Protein AF-A0A931AC71-F1 (afdb_monomer)

Structure (mmCIF, N/CA/C/O backbone):
data_AF-A0A931AC71-F1
#
_entry.id   AF-A0A931AC71-F1
#
loop_
_atom_site.group_PDB
_atom_site.id
_atom_site.type_symbol
_atom_site.label_atom_id
_atom_site.label_alt_id
_atom_site.label_comp_id
_atom_site.label_asym_id
_atom_site.label_entity_id
_atom_site.label_seq_id
_atom_site.pdbx_PDB_ins_code
_atom_site.Cartn_x
_atom_site.Cartn_y
_atom_site.Cartn_z
_atom_site.occupancy
_atom_site.B_iso_or_equiv
_atom_site.auth_seq_id
_atom_site.auth_comp_id
_atom_site.auth_asym_id
_atom_site.auth_atom_id
_atom_site.pdbx_PDB_model_num
ATOM 1 N N . MET A 1 1 ? -56.675 3.822 34.764 1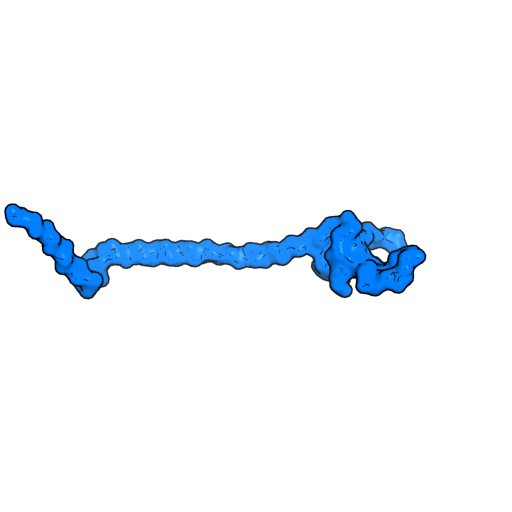.00 38.12 1 MET A N 1
ATOM 2 C CA . MET A 1 1 ? -55.453 4.476 35.284 1.00 38.12 1 MET A CA 1
ATOM 3 C C . MET A 1 1 ? -54.256 3.685 34.774 1.00 38.12 1 MET A C 1
ATOM 5 O O . MET A 1 1 ? -54.225 2.479 34.975 1.00 38.12 1 MET A O 1
ATOM 9 N N . LYS A 1 2 ? -53.355 4.308 34.008 1.00 39.22 2 LYS A N 1
ATOM 10 C CA . LYS A 1 2 ? -52.215 3.633 33.367 1.00 39.22 2 LYS A CA 1
ATOM 11 C C . LYS A 1 2 ? -51.034 3.663 34.345 1.00 39.22 2 LYS A C 1
ATOM 13 O O . LYS A 1 2 ? -50.445 4.718 34.544 1.00 39.22 2 LYS A O 1
ATOM 18 N N . PHE A 1 3 ? -50.729 2.538 34.991 1.00 43.72 3 PHE A N 1
ATOM 19 C CA . PHE A 1 3 ? -49.547 2.414 35.847 1.00 43.72 3 PHE A CA 1
ATOM 20 C C . PHE A 1 3 ? -48.306 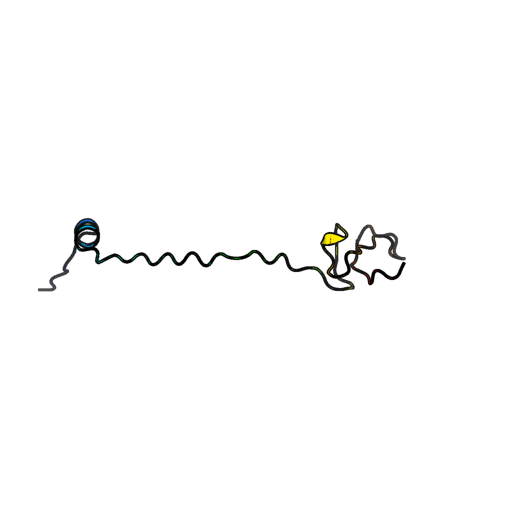2.281 34.964 1.00 43.72 3 PHE A C 1
ATOM 22 O O . PHE A 1 3 ? -48.082 1.244 34.344 1.00 43.72 3 PHE A O 1
ATOM 29 N N . VAL A 1 4 ? -47.513 3.346 34.880 1.00 55.66 4 VAL A N 1
ATOM 30 C CA . VAL A 1 4 ? -46.161 3.278 34.324 1.00 55.66 4 VAL A CA 1
ATOM 31 C C . VAL A 1 4 ? -45.253 2.820 35.459 1.00 55.66 4 VAL A C 1
ATOM 33 O O . VAL A 1 4 ? -44.985 3.581 36.386 1.00 55.66 4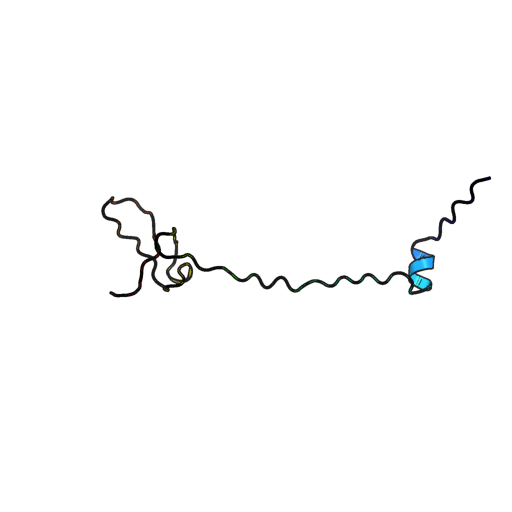 VAL A O 1
ATOM 36 N N . ILE A 1 5 ? -44.817 1.560 35.424 1.00 60.50 5 ILE A N 1
ATOM 37 C CA . ILE A 1 5 ? -43.838 1.034 36.380 1.00 60.50 5 ILE A CA 1
ATOM 38 C C . ILE A 1 5 ? -42.473 1.617 35.995 1.00 60.50 5 ILE A C 1
ATOM 40 O O . ILE A 1 5 ? -41.720 1.035 35.217 1.00 60.50 5 ILE A O 1
ATOM 44 N N . ALA A 1 6 ? -42.168 2.809 36.504 1.00 57.62 6 ALA A N 1
ATOM 45 C CA . ALA A 1 6 ? -40.855 3.424 36.367 1.00 57.62 6 ALA A CA 1
ATOM 46 C C . ALA A 1 6 ? -39.869 2.736 37.328 1.00 57.62 6 ALA A C 1
ATOM 48 O O . ALA A 1 6 ? -39.522 3.266 38.377 1.00 57.62 6 ALA A O 1
ATOM 49 N N . THR A 1 7 ? -39.439 1.514 37.004 1.00 63.72 7 THR A N 1
ATOM 50 C CA . THR A 1 7 ? -38.317 0.872 37.704 1.00 63.72 7 THR A CA 1
ATOM 51 C C . THR A 1 7 ? -37.053 1.677 37.411 1.00 63.72 7 THR A C 1
ATOM 53 O O . THR A 1 7 ? -36.571 1.666 36.274 1.00 63.72 7 THR A O 1
ATOM 56 N N . SER A 1 8 ? -36.536 2.393 38.404 1.00 69.12 8 SER A N 1
ATOM 57 C CA . SER A 1 8 ? -35.308 3.179 38.283 1.00 69.12 8 SER A CA 1
ATOM 58 C C . SER A 1 8 ? -34.142 2.320 37.783 1.00 69.12 8 SER A C 1
ATOM 60 O O . SER A 1 8 ? -34.043 1.141 38.122 1.00 69.12 8 SER A O 1
ATOM 62 N N . ILE A 1 9 ? -33.209 2.921 37.039 1.00 66.50 9 ILE A N 1
ATOM 63 C CA . ILE A 1 9 ? -31.978 2.248 36.582 1.00 66.50 9 ILE A CA 1
ATOM 64 C C . ILE A 1 9 ? -31.209 1.651 37.779 1.00 66.50 9 ILE A C 1
ATOM 66 O O . ILE A 1 9 ? -30.717 0.531 37.695 1.00 66.50 9 ILE A O 1
ATOM 70 N N . ALA A 1 10 ? -31.210 2.338 38.929 1.00 62.88 10 ALA A N 1
ATOM 71 C CA . ALA A 1 10 ? -30.632 1.845 40.182 1.00 62.88 10 ALA A CA 1
ATOM 72 C C . ALA A 1 10 ? -31.260 0.526 40.678 1.00 62.88 10 ALA A C 1
ATOM 74 O O . ALA A 1 10 ? -30.540 -0.344 41.161 1.00 62.88 10 ALA A O 1
ATOM 75 N N . ALA A 1 11 ? -32.577 0.345 40.517 1.00 66.38 11 ALA A N 1
ATOM 76 C CA . ALA A 1 11 ? -33.253 -0.900 40.883 1.00 66.38 11 ALA A CA 1
ATOM 77 C C . ALA A 1 11 ? -32.834 -2.046 39.953 1.00 66.38 11 ALA A C 1
ATOM 79 O O . ALA A 1 11 ? -32.575 -3.149 40.415 1.00 66.38 11 ALA A O 1
ATOM 80 N N . ARG A 1 12 ? -32.671 -1.768 38.655 1.00 66.19 12 ARG A N 1
ATOM 81 C CA . ARG A 1 12 ? -32.216 -2.763 37.669 1.00 66.19 12 ARG A CA 1
ATOM 82 C C . ARG A 1 12 ? -30.760 -3.189 37.890 1.00 66.19 12 ARG A C 1
ATOM 84 O O . ARG A 1 12 ? -30.451 -4.366 37.733 1.00 66.19 12 ARG A O 1
ATOM 91 N N . LEU A 1 13 ? -29.889 -2.261 38.302 1.00 62.97 13 LEU A N 1
ATOM 92 C CA . LEU A 1 13 ? -28.507 -2.564 38.705 1.00 62.97 13 LEU A CA 1
ATOM 93 C C . LEU A 1 13 ? -28.457 -3.440 39.964 1.00 62.97 13 LEU A C 1
ATOM 95 O O . LEU A 1 13 ? -27.721 -4.421 39.993 1.00 62.97 13 LEU A O 1
ATOM 99 N N . ALA A 1 14 ? -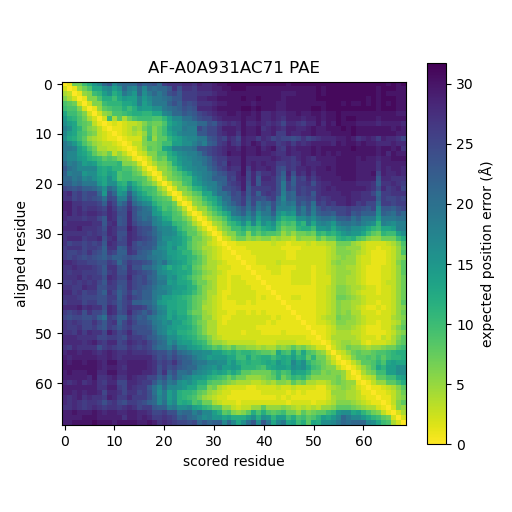29.252 -3.111 40.987 1.00 65.81 14 ALA A N 1
ATOM 100 C CA . ALA A 1 14 ? -29.303 -3.880 42.231 1.00 65.81 14 ALA A CA 1
ATOM 101 C C . ALA A 1 14 ? -29.901 -5.285 42.035 1.00 65.81 14 ALA A C 1
ATOM 103 O O . ALA A 1 14 ? -29.494 -6.230 42.705 1.00 65.81 14 ALA A O 1
ATOM 104 N N . SER A 1 15 ? -30.837 -5.431 41.094 1.00 66.06 15 SER A N 1
ATOM 105 C CA . SER A 1 15 ? -31.463 -6.710 40.747 1.00 66.06 15 SER A CA 1
ATOM 106 C C . SER A 1 15 ? -30.630 -7.582 39.800 1.00 66.06 15 SER A C 1
ATOM 108 O O . SER A 1 15 ? -31.100 -8.652 39.431 1.00 66.06 15 SER A O 1
ATOM 110 N N . ASN A 1 16 ? -29.414 -7.165 39.409 1.00 60.81 16 ASN A N 1
ATOM 111 C CA . ASN A 1 16 ? -28.568 -7.889 38.442 1.00 60.81 16 ASN A CA 1
ATOM 112 C C . ASN A 1 16 ? -29.263 -8.138 37.079 1.00 60.81 16 ASN A C 1
ATOM 114 O O . ASN A 1 16 ? -28.858 -8.994 36.297 1.00 60.81 16 ASN A O 1
ATOM 118 N N . ASP A 1 17 ? -30.325 -7.377 36.799 1.00 63.50 17 ASP A N 1
ATOM 119 C CA . ASP A 1 17 ? -31.234 -7.576 35.664 1.00 63.50 17 ASP A CA 1
ATOM 120 C C . ASP A 1 17 ? -30.700 -6.894 34.390 1.00 63.50 17 ASP A C 1
ATOM 122 O O . ASP A 1 17 ? -31.137 -7.158 33.273 1.00 63.50 17 ASP A O 1
ATOM 126 N N . LEU A 1 18 ? -29.697 -6.020 34.543 1.00 63.06 18 LEU A N 1
ATOM 127 C CA . LEU A 1 18 ? -29.025 -5.357 33.432 1.00 63.06 18 LEU A CA 1
ATOM 128 C C . LEU A 1 18 ? -27.796 -6.153 32.984 1.00 63.06 18 LEU A C 1
ATOM 130 O O . LEU A 1 18 ? -26.657 -5.799 33.287 1.00 63.06 18 LEU A O 1
ATOM 134 N N . GLN A 1 19 ? -28.026 -7.209 32.209 1.00 66.69 19 GLN A N 1
ATOM 135 C CA . GLN A 1 19 ? -26.952 -7.848 31.455 1.00 66.69 19 GLN A CA 1
ATOM 136 C C . GLN A 1 19 ? -26.595 -6.966 30.251 1.00 66.69 19 GLN A C 1
ATOM 138 O O . GLN A 1 19 ? -27.140 -7.116 29.158 1.00 66.69 19 GLN A O 1
ATOM 143 N N . GLN A 1 20 ? -25.680 -6.015 30.448 1.00 65.31 20 GLN A N 1
ATOM 144 C CA . GLN A 1 20 ? -24.982 -5.362 29.341 1.00 65.31 20 GLN A CA 1
ATOM 145 C C . GLN A 1 20 ? -24.001 -6.375 28.747 1.00 65.31 20 GLN A C 1
ATOM 147 O O . GLN A 1 20 ? -22.816 -6.379 29.075 1.00 65.31 20 GLN A O 1
ATOM 152 N N . HIS A 1 21 ? -24.509 -7.259 27.884 1.00 59.31 21 HIS A N 1
ATOM 153 C CA . HIS A 1 21 ? -23.687 -8.043 26.963 1.00 59.31 21 HIS A CA 1
ATOM 154 C C . HIS A 1 21 ? -23.054 -7.082 25.957 1.00 59.31 21 HIS A C 1
ATOM 156 O O . HIS A 1 21 ? -23.433 -7.029 24.790 1.00 59.31 21 HIS A O 1
ATOM 162 N N . ILE A 1 22 ? -22.080 -6.292 26.409 1.00 61.84 22 ILE A N 1
ATOM 163 C CA . ILE A 1 22 ? -21.101 -5.678 25.522 1.00 61.84 22 ILE A CA 1
ATOM 164 C C . ILE A 1 22 ? -20.193 -6.829 25.103 1.00 61.84 22 ILE A C 1
ATOM 166 O O . ILE A 1 22 ? -19.094 -7.020 25.618 1.00 61.84 22 ILE A O 1
ATOM 170 N N . PHE A 1 23 ? -20.691 -7.647 24.177 1.00 59.44 23 PHE A N 1
ATOM 171 C CA . PHE A 1 23 ? -19.829 -8.454 23.342 1.00 59.44 23 PHE A CA 1
ATOM 172 C C . PHE A 1 23 ? -19.153 -7.451 22.414 1.00 59.44 23 PHE A C 1
ATOM 174 O O . PHE A 1 23 ? -19.629 -7.162 21.317 1.00 59.44 23 PHE A O 1
ATOM 181 N N . ALA A 1 24 ? -18.085 -6.822 22.908 1.00 63.53 24 ALA A N 1
ATOM 182 C CA . ALA A 1 24 ? -17.145 -6.138 22.050 1.00 63.53 24 ALA A CA 1
ATOM 183 C C . ALA A 1 24 ? -16.538 -7.238 21.182 1.00 63.53 24 ALA A C 1
ATOM 185 O O . ALA A 1 24 ? -15.551 -7.866 21.558 1.00 63.53 24 ALA A O 1
ATOM 186 N N . SER A 1 25 ? -17.205 -7.536 20.063 1.00 62.12 25 SER A N 1
ATOM 187 C CA . SER A 1 25 ? -16.615 -8.303 18.982 1.00 62.12 25 SER A CA 1
ATOM 188 C C . SER A 1 25 ? -15.294 -7.613 18.720 1.00 62.12 25 SER A C 1
ATOM 190 O O . SER A 1 25 ? -15.282 -6.445 18.329 1.00 62.12 25 SER A O 1
ATOM 192 N N . GLN A 1 26 ? -14.197 -8.285 19.057 1.00 60.59 26 GLN A N 1
ATOM 193 C CA . GLN A 1 26 ? -12.869 -7.820 18.728 1.00 60.59 26 GLN A CA 1
ATOM 194 C C . GLN A 1 26 ? -12.890 -7.643 17.215 1.00 60.59 26 GLN A C 1
ATOM 196 O O . GLN A 1 26 ? -12.885 -8.621 16.474 1.00 60.59 26 GLN A O 1
ATOM 201 N N . SER A 1 27 ? -13.055 -6.403 16.755 1.00 61.53 27 SER A N 1
ATOM 202 C CA . SER A 1 27 ? -12.987 -6.097 15.340 1.00 61.53 27 SER A CA 1
ATOM 203 C C . SER A 1 27 ? -11.513 -6.229 15.025 1.00 61.53 27 SER A C 1
ATOM 205 O O . SER A 1 27 ? -10.748 -5.283 15.197 1.00 61.53 27 SER A O 1
ATOM 207 N N . THR A 1 28 ? -11.078 -7.441 14.690 1.00 64.38 28 THR A N 1
ATOM 208 C CA . THR A 1 28 ? -9.798 -7.634 14.032 1.00 64.38 28 THR A CA 1
ATOM 209 C C . THR A 1 28 ? -9.876 -6.769 12.793 1.00 64.38 28 THR A C 1
ATOM 211 O O . THR A 1 28 ? -10.625 -7.078 11.867 1.00 64.38 28 THR A O 1
ATOM 214 N N . VAL A 1 29 ? -9.185 -5.632 12.824 1.00 66.00 29 VAL A N 1
ATOM 215 C CA . VAL A 1 29 ? -8.929 -4.844 11.628 1.00 66.00 29 VAL A CA 1
ATOM 216 C C . VAL A 1 29 ? -8.021 -5.731 10.795 1.00 66.00 29 VAL A C 1
ATOM 218 O O . VAL A 1 29 ? -6.807 -5.747 10.970 1.00 66.00 29 VAL A O 1
ATOM 221 N N . ILE A 1 30 ? -8.637 -6.579 9.976 1.00 68.50 30 ILE A N 1
ATOM 222 C CA . ILE A 1 30 ? -7.941 -7.256 8.900 1.00 68.50 30 ILE A CA 1
ATOM 223 C C . ILE A 1 30 ? -7.614 -6.115 7.949 1.00 68.50 30 ILE A C 1
ATOM 225 O O . ILE A 1 30 ? -8.501 -5.588 7.282 1.00 68.50 30 ILE A O 1
ATOM 229 N N . GLN A 1 31 ? -6.371 -5.643 7.997 1.00 71.38 31 GLN A N 1
ATOM 230 C CA . GLN A 1 31 ? -5.887 -4.719 6.990 1.00 71.38 31 GLN A CA 1
ATOM 231 C C . GLN A 1 31 ? -5.849 -5.516 5.689 1.00 71.38 31 GLN A C 1
ATOM 233 O O . GLN A 1 31 ? -4.989 -6.379 5.509 1.00 71.38 31 GLN A O 1
ATOM 238 N N . GLU A 1 32 ? -6.865 -5.315 4.853 1.00 84.94 32 GLU A N 1
ATOM 239 C CA . GLU A 1 32 ? -6.920 -5.953 3.546 1.00 84.94 32 GLU A CA 1
ATOM 240 C C . GLU A 1 32 ? -5.768 -5.423 2.694 1.00 84.94 32 GLU A C 1
ATOM 242 O O . GLU A 1 32 ? -5.444 -4.235 2.731 1.00 84.94 32 GLU A O 1
ATOM 247 N N . CYS A 1 33 ? -5.111 -6.336 1.984 1.00 91.75 33 CYS A N 1
ATOM 248 C CA . CYS A 1 33 ? -4.070 -5.994 1.035 1.00 91.75 33 CYS A CA 1
ATOM 249 C C . CYS A 1 33 ? -4.686 -5.733 -0.343 1.00 91.75 33 CYS A C 1
ATOM 251 O O . CYS A 1 33 ? -5.691 -6.332 -0.727 1.00 91.75 33 CYS A O 1
ATOM 253 N N . ASN A 1 34 ? -4.037 -4.868 -1.102 1.00 94.00 34 ASN A N 1
ATOM 254 C CA . ASN A 1 34 ? -4.422 -4.440 -2.430 1.00 94.00 34 ASN A CA 1
ATOM 255 C C . ASN A 1 34 ? -4.026 -5.499 -3.469 1.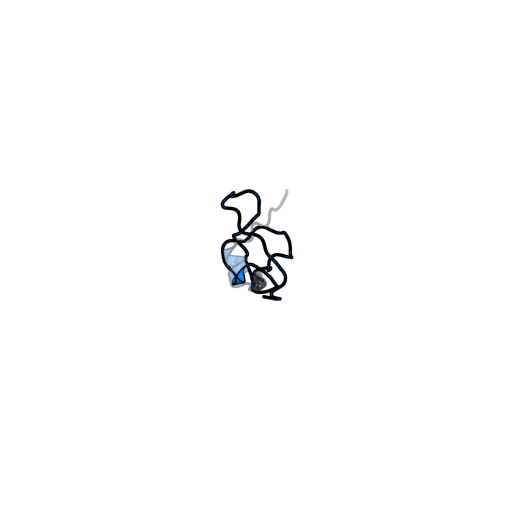00 94.00 34 ASN A C 1
ATOM 257 O O . ASN A 1 34 ? -2.934 -6.085 -3.447 1.00 94.00 34 ASN A O 1
ATOM 261 N N . SER A 1 35 ? -4.930 -5.739 -4.408 1.00 94.00 35 SER A N 1
ATOM 262 C CA . SER A 1 35 ? -4.758 -6.643 -5.540 1.00 94.00 35 SER A CA 1
ATOM 263 C C . SER A 1 35 ? -3.895 -6.023 -6.641 1.00 94.00 35 SER A C 1
ATOM 265 O O . SER A 1 35 ? -3.681 -4.815 -6.704 1.00 94.00 35 SER A O 1
ATOM 267 N N . ASN A 1 36 ? -3.402 -6.849 -7.569 1.00 92.44 36 ASN A N 1
ATOM 268 C CA . ASN A 1 36 ? -2.613 -6.356 -8.704 1.00 92.44 36 ASN A CA 1
ATOM 269 C C . ASN A 1 36 ? -3.404 -5.336 -9.540 1.00 92.44 36 ASN A C 1
ATOM 271 O O . ASN A 1 36 ? -4.525 -5.614 -9.959 1.00 92.44 36 ASN A O 1
ATOM 275 N N . GLY A 1 37 ? -2.779 -4.197 -9.837 1.00 90.50 37 GLY A N 1
ATOM 276 C CA . GLY A 1 37 ? -3.384 -3.071 -10.549 1.00 90.50 37 GLY A CA 1
ATOM 277 C C . GLY A 1 37 ? -4.045 -2.033 -9.641 1.00 90.50 37 GLY A C 1
ATOM 278 O O . GLY A 1 37 ? -4.272 -0.916 -10.095 1.00 90.50 37 GLY A O 1
ATOM 279 N N . GLU A 1 38 ? -4.301 -2.340 -8.368 1.00 92.62 38 GLU A N 1
ATOM 280 C CA . GLU A 1 38 ? -4.782 -1.344 -7.409 1.00 92.62 38 GLU A CA 1
ATOM 281 C C . GLU A 1 38 ? -3.660 -0.402 -6.982 1.00 92.62 38 GLU A C 1
ATOM 283 O O . GLU A 1 38 ? -2.473 -0.722 -7.095 1.00 92.62 38 GLU A O 1
ATOM 288 N N . THR A 1 39 ? -4.041 0.794 -6.547 1.00 92.50 39 THR A N 1
ATOM 289 C CA . THR A 1 39 ? -3.101 1.830 -6.128 1.00 92.50 39 THR A CA 1
ATOM 290 C C . THR A 1 39 ? -2.420 1.430 -4.823 1.00 92.50 39 THR A C 1
ATOM 292 O O . THR A 1 39 ? -3.043 0.835 -3.947 1.00 92.50 39 THR A O 1
ATOM 295 N N . CYS A 1 40 ? -1.151 1.772 -4.662 1.00 92.69 40 CYS A N 1
ATOM 296 C CA . CYS A 1 40 ? -0.383 1.503 -3.453 1.00 92.69 40 CYS A CA 1
ATOM 297 C C . CYS A 1 40 ? 0.552 2.666 -3.143 1.00 92.69 40 CYS A C 1
ATOM 299 O O . CYS A 1 40 ? 0.947 3.419 -4.036 1.00 92.69 40 CYS A O 1
ATOM 301 N N . LEU A 1 41 ? 0.903 2.802 -1.866 1.00 91.69 41 LEU A N 1
ATOM 302 C CA . LEU A 1 41 ? 1.909 3.753 -1.411 1.00 91.69 41 LEU A CA 1
ATOM 303 C C . LEU A 1 41 ? 3.206 3.022 -1.043 1.00 91.69 41 LEU A C 1
ATOM 305 O O . LEU A 1 41 ? 4.299 3.485 -1.368 1.00 91.69 41 LEU A O 1
ATOM 309 N N . PHE A 1 42 ? 3.072 1.853 -0.420 1.00 91.31 42 PHE A N 1
ATOM 310 C CA . PHE A 1 42 ? 4.157 1.009 0.064 1.00 91.31 42 PHE A CA 1
ATOM 311 C C . PHE A 1 42 ? 4.009 -0.433 -0.430 1.00 91.31 42 PHE A C 1
ATOM 313 O O . PHE A 1 42 ? 2.913 -0.892 -0.744 1.00 91.31 42 PHE A O 1
ATOM 320 N N . ASP A 1 43 ? 5.111 -1.185 -0.435 1.00 91.81 43 ASP A N 1
ATOM 321 C CA . ASP A 1 43 ? 5.118 -2.595 -0.847 1.00 91.81 43 ASP A CA 1
ATOM 322 C C . ASP A 1 43 ? 4.151 -3.460 -0.029 1.00 91.81 43 ASP A C 1
ATOM 324 O O . ASP A 1 43 ? 3.445 -4.292 -0.595 1.00 91.81 43 ASP A O 1
ATOM 328 N N . TRP A 1 44 ? 4.057 -3.222 1.283 1.00 91.44 44 TRP A N 1
ATOM 329 C CA . TRP A 1 44 ? 3.170 -3.969 2.182 1.00 91.44 44 TRP A CA 1
ATOM 330 C C . TRP A 1 44 ? 1.679 -3.710 1.948 1.00 91.44 44 TRP A C 1
ATOM 332 O O . TRP A 1 44 ? 0.850 -4.415 2.518 1.00 91.44 44 TRP A O 1
ATOM 342 N N . ASP A 1 45 ? 1.327 -2.704 1.139 1.00 92.81 45 ASP A N 1
ATOM 343 C CA . ASP A 1 45 ? -0.071 -2.442 0.812 1.00 92.81 45 ASP A CA 1
ATOM 344 C C . ASP A 1 45 ? -0.557 -3.527 -0.145 1.00 92.81 45 ASP A C 1
ATOM 346 O O . ASP A 1 45 ? -1.731 -3.858 -0.144 1.00 92.81 45 ASP A O 1
ATOM 350 N N . CYS A 1 46 ? 0.339 -4.116 -0.940 1.00 93.94 46 CYS A N 1
ATOM 351 C CA . CYS A 1 46 ? 0.018 -5.100 -1.959 1.00 93.94 46 CYS A CA 1
ATOM 352 C C . CYS A 1 46 ? 0.058 -6.526 -1.412 1.00 93.94 46 CYS A C 1
ATOM 354 O O . CYS A 1 46 ? 1.006 -6.921 -0.736 1.00 93.94 46 CYS A O 1
ATOM 356 N N . CYS A 1 47 ? -0.888 -7.373 -1.821 1.00 93.81 47 CYS A N 1
ATOM 357 C CA . CYS A 1 47 ? -0.857 -8.799 -1.468 1.00 93.81 47 CYS A CA 1
ATOM 358 C C . CYS A 1 47 ? 0.381 -9.525 -2.027 1.00 93.81 47 CYS A C 1
ATOM 360 O O . CYS A 1 47 ? 0.789 -10.568 -1.521 1.00 93.81 47 CYS A O 1
ATOM 362 N N . SER A 1 48 ? 0.972 -8.976 -3.089 1.00 93.00 48 SER A N 1
ATOM 363 C CA . SER A 1 48 ? 2.221 -9.429 -3.701 1.00 93.00 48 SER A CA 1
ATOM 364 C C . SER A 1 48 ? 3.481 -8.871 -3.037 1.00 93.00 48 SER A C 1
ATOM 366 O O . SER A 1 48 ? 4.572 -9.236 -3.469 1.00 93.00 48 SER A O 1
ATOM 368 N N . TRP A 1 49 ? 3.347 -7.989 -2.039 1.00 92.81 49 TRP A N 1
ATOM 369 C CA . TRP A 1 49 ? 4.455 -7.262 -1.412 1.00 92.81 49 TRP A CA 1
ATOM 370 C C . TRP A 1 49 ? 5.298 -6.438 -2.397 1.00 92.81 49 TRP A C 1
ATOM 372 O O . TRP A 1 49 ? 6.503 -6.280 -2.210 1.00 92.81 49 TRP A O 1
ATOM 382 N N . PHE A 1 50 ? 4.684 -5.943 -3.477 1.00 92.69 50 PHE A N 1
ATOM 383 C CA . PHE A 1 50 ? 5.390 -5.176 -4.498 1.00 92.69 50 PHE A C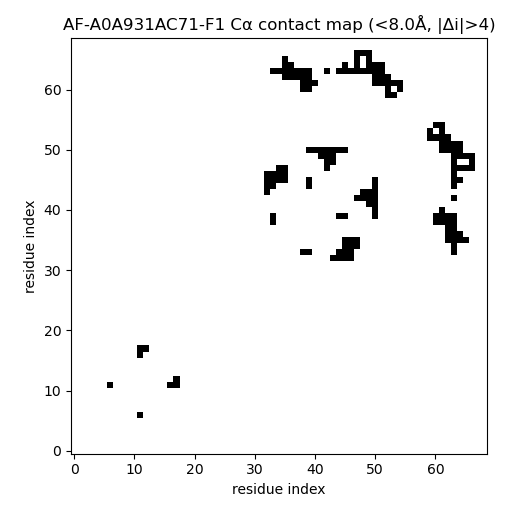A 1
ATOM 384 C C . PHE A 1 50 ? 4.539 -4.041 -5.080 1.00 92.69 50 PHE A C 1
ATOM 386 O O . PHE A 1 50 ? 3.603 -4.270 -5.857 1.00 92.69 50 PHE A O 1
ATOM 393 N N . CYS A 1 51 ? 4.912 -2.813 -4.723 1.00 92.50 51 CYS A N 1
ATOM 394 C CA . CYS A 1 51 ? 4.319 -1.565 -5.171 1.00 92.50 51 CYS A CA 1
ATOM 395 C C . CYS A 1 51 ? 5.219 -0.884 -6.208 1.00 92.50 51 CYS A C 1
ATOM 397 O O . CYS A 1 51 ? 6.308 -0.392 -5.911 1.00 92.50 51 CYS A O 1
ATOM 399 N N . ASN A 1 52 ? 4.766 -0.838 -7.460 1.00 90.44 52 ASN A N 1
ATOM 400 C CA . ASN A 1 52 ? 5.548 -0.279 -8.552 1.00 90.44 52 ASN A CA 1
ATOM 401 C C . ASN A 1 52 ? 5.136 1.168 -8.851 1.00 90.44 52 ASN A C 1
ATOM 403 O O . ASN A 1 52 ? 4.014 1.415 -9.283 1.00 90.44 52 ASN A O 1
ATOM 407 N N . TRP A 1 53 ? 6.074 2.098 -8.675 1.00 86.94 53 TRP A N 1
ATOM 408 C CA . TRP A 1 53 ? 5.908 3.535 -8.946 1.00 86.94 53 TRP A CA 1
ATOM 409 C C . TRP A 1 53 ? 6.353 3.965 -10.347 1.00 86.94 53 TRP A C 1
ATOM 411 O O . TRP A 1 53 ? 6.248 5.134 -10.712 1.00 86.94 53 TRP A O 1
ATOM 421 N N . TYR A 1 54 ? 6.881 3.032 -11.134 1.00 78.12 54 TYR A N 1
ATOM 422 C CA . TYR A 1 54 ? 7.395 3.303 -12.467 1.00 78.12 54 TYR A CA 1
ATOM 423 C C . TYR A 1 54 ? 6.356 2.892 -13.505 1.00 78.12 54 TYR A C 1
ATOM 425 O O . TYR A 1 54 ? 6.426 1.813 -14.093 1.00 78.12 54 TYR A O 1
ATOM 433 N N . ASN A 1 55 ? 5.385 3.769 -13.754 1.00 71.25 55 ASN A N 1
ATOM 434 C CA . ASN A 1 55 ? 4.486 3.604 -14.888 1.00 71.25 55 ASN A CA 1
ATOM 435 C C . ASN A 1 55 ? 5.041 4.304 -16.145 1.00 71.25 55 ASN A C 1
ATOM 437 O O . ASN A 1 55 ? 5.827 5.248 -16.087 1.00 71.25 55 ASN A O 1
ATOM 441 N N . SER A 1 56 ? 4.624 3.830 -17.319 1.00 69.94 56 SER A N 1
ATOM 442 C CA . SER A 1 56 ? 5.026 4.382 -18.624 1.00 69.94 56 SER A CA 1
ATOM 443 C C . SER A 1 56 ? 4.512 5.806 -18.869 1.00 69.94 56 SER A C 1
ATOM 445 O O . SER A 1 56 ? 4.907 6.439 -19.844 1.00 69.94 56 SER A O 1
ATOM 447 N N . ASN A 1 57 ? 3.622 6.294 -18.004 1.00 69.75 57 ASN A N 1
ATOM 448 C CA . ASN A 1 57 ? 2.922 7.562 -18.153 1.00 69.75 57 ASN A CA 1
ATOM 449 C C . ASN A 1 57 ? 3.592 8.697 -17.360 1.00 69.75 57 ASN A C 1
ATOM 451 O O . ASN A 1 57 ? 3.148 9.838 -17.456 1.00 69.75 57 ASN A O 1
ATOM 455 N N . GLY A 1 58 ? 4.654 8.404 -16.595 1.00 66.88 58 GLY A N 1
ATOM 456 C CA . GLY A 1 58 ? 5.397 9.392 -15.807 1.00 66.88 58 GLY A CA 1
ATOM 457 C C . GLY A 1 58 ? 4.581 10.036 -14.684 1.00 66.88 58 GLY A C 1
ATOM 458 O O . GLY A 1 58 ? 4.993 11.064 -14.145 1.00 66.88 58 GLY A O 1
ATOM 459 N N . ALA A 1 59 ? 3.424 9.465 -14.350 1.00 71.88 59 ALA A N 1
ATOM 460 C CA . ALA A 1 59 ? 2.576 9.952 -13.280 1.00 71.88 59 ALA A CA 1
ATOM 461 C C . ALA A 1 59 ? 3.002 9.292 -11.951 1.00 71.88 59 ALA A C 1
ATOM 463 O O . ALA A 1 59 ? 3.379 8.117 -11.942 1.00 71.88 59 ALA A O 1
ATOM 464 N N . PRO A 1 60 ? 3.028 10.044 -10.833 1.00 74.44 60 PRO A N 1
ATOM 465 C CA . PRO A 1 60 ? 3.439 9.531 -9.530 1.00 74.44 60 PRO A CA 1
ATOM 466 C C . PRO A 1 60 ? 2.300 8.729 -8.878 1.00 74.44 60 PRO A C 1
ATOM 468 O O . PRO A 1 60 ? 1.787 9.104 -7.825 1.00 74.44 60 PRO A O 1
ATOM 471 N N . ASP A 1 61 ? 1.882 7.646 -9.525 1.00 85.12 61 ASP A N 1
ATOM 472 C CA . ASP A 1 61 ? 0.902 6.683 -9.028 1.00 85.12 61 ASP A CA 1
ATOM 473 C C . ASP A 1 61 ? 1.550 5.299 -8.905 1.00 85.12 61 ASP A C 1
ATOM 475 O O . ASP A 1 61 ? 1.960 4.679 -9.887 1.00 85.12 61 ASP A O 1
ATOM 479 N N . GLY A 1 62 ? 1.678 4.830 -7.662 1.00 91.00 62 GLY A N 1
ATOM 480 C CA . GLY A 1 62 ? 2.122 3.477 -7.354 1.00 91.00 62 GLY A CA 1
ATOM 481 C C . GLY A 1 62 ? 0.998 2.476 -7.591 1.00 91.00 62 GLY A C 1
ATOM 482 O O . GLY A 1 62 ? -0.130 2.699 -7.155 1.00 91.00 62 GLY A O 1
ATOM 483 N N . HIS A 1 63 ? 1.300 1.356 -8.248 1.00 93.00 63 HIS A N 1
ATOM 484 C CA . HIS A 1 63 ? 0.351 0.264 -8.455 1.00 93.00 63 HIS A CA 1
ATOM 485 C C . HIS A 1 63 ? 0.929 -1.09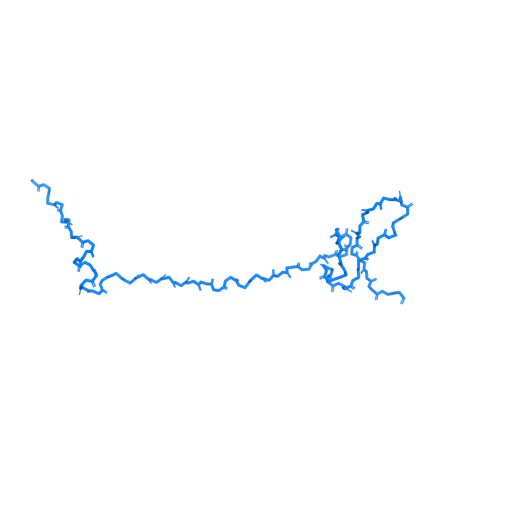6 -8.069 1.00 93.00 63 HIS A C 1
ATOM 487 O O . HIS A 1 63 ? 2.082 -1.410 -8.378 1.00 93.00 63 HIS A O 1
ATOM 493 N N . CYS A 1 64 ? 0.103 -1.941 -7.453 1.00 93.81 64 CYS A N 1
ATOM 494 C CA . CYS A 1 64 ? 0.485 -3.294 -7.068 1.00 93.81 64 CYS A CA 1
ATOM 495 C C . CYS A 1 64 ? 0.765 -4.165 -8.291 1.00 93.81 64 CYS A C 1
ATOM 497 O O . CYS A 1 64 ? 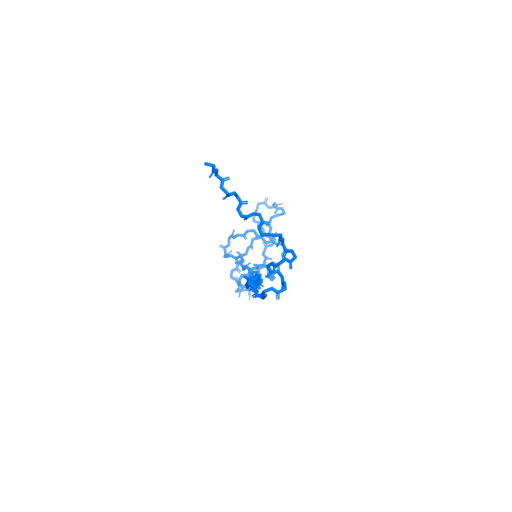-0.022 -4.206 -9.243 1.00 93.81 64 CYS A O 1
ATOM 499 N N . ARG A 1 65 ? 1.881 -4.894 -8.271 1.00 90.81 65 ARG A N 1
ATOM 500 C CA . ARG A 1 65 ? 2.295 -5.799 -9.354 1.00 90.81 65 ARG A CA 1
ATOM 501 C C . ARG A 1 65 ? 2.735 -7.139 -8.787 1.00 90.81 65 ARG A C 1
ATOM 503 O O . ARG A 1 65 ? 3.092 -7.238 -7.618 1.00 90.81 65 ARG A O 1
ATOM 510 N N . LYS A 1 66 ? 2.757 -8.175 -9.626 1.00 88.19 66 LYS A N 1
ATOM 511 C CA . LYS A 1 66 ? 3.371 -9.448 -9.243 1.00 88.19 66 LYS A CA 1
ATOM 512 C C . LYS A 1 66 ? 4.871 -9.229 -9.027 1.00 88.19 66 LYS A C 1
ATOM 514 O O . LYS A 1 66 ? 5.522 -8.612 -9.870 1.00 88.19 66 LYS A O 1
ATOM 519 N N . GLY A 1 67 ? 5.384 -9.665 -7.879 1.00 69.12 67 GLY A N 1
ATOM 520 C CA . GLY A 1 67 ? 6.807 -9.609 -7.556 1.00 69.12 67 GLY A CA 1
ATOM 521 C C . GLY A 1 67 ? 7.571 -10.678 -8.332 1.00 69.12 67 GLY A C 1
ATOM 522 O O . GLY A 1 67 ? 7.903 -11.710 -7.768 1.00 69.12 67 GLY A O 1
ATOM 523 N N . ASP A 1 68 ? 7.802 -10.439 -9.620 1.00 63.62 68 ASP A N 1
ATOM 524 C CA . ASP A 1 68 ? 8.592 -11.305 -10.509 1.00 63.62 68 ASP A CA 1
ATOM 525 C C . ASP A 1 68 ? 9.790 -10.532 -11.110 1.00 63.62 68 ASP A C 1
ATOM 527 O O . ASP A 1 68 ? 10.117 -10.723 -12.280 1.00 63.62 68 ASP A O 1
ATOM 531 N N . GLN A 1 69 ? 10.394 -9.597 -10.356 1.00 53.94 69 GLN A N 1
ATOM 532 C CA . GLN A 1 69 ? 11.609 -8.886 -10.800 1.00 53.94 69 GLN A CA 1
ATOM 533 C C . GLN A 1 69 ? 12.784 -9.842 -11.026 1.00 53.94 69 GLN A C 1
ATOM 535 O O . GLN A 1 69 ? 13.048 -10.669 -10.124 1.00 53.94 69 GLN A O 1
#

Organism: NCBI:txid1187855

Foldseek 3Di:
DDDDPCCDPVNCVVVVVDPPPPPVVVPPPPLDADEFFDWDDALRSHPQSDWDQDDPVPDRTTGHDHPPD

Secondary structure (DSSP, 8-state):
--------HHHHHHTT---------------PPBPTTSB-SSGGGBTTS-EE---TT-----EE-----

pLDDT: mean 74.7, std 15.29, range [38.12, 94.0]

Radius of gyration: 27.1 Å; Cα contacts (8 Å, |Δi|>4): 85; chains: 1; bounding box: 67×21×61 Å

Sequence (69 aa):
MKFVIATSIAARLASNDLQQHIFASQSTVIQECNSNGETCLFDWDCCSWFCNWYNSNGAPDGHCRKGDQ

Solvent-accessible surface area (backbone atoms only — not comparable to full-atom values): 4492 Å² total; per-residue (Å²): 135,86,85,77,83,78,75,49,69,69,55,37,60,75,65,68,69,66,76,78,79,77,73,72,70,79,76,74,80,72,79,79,56,34,52,75,72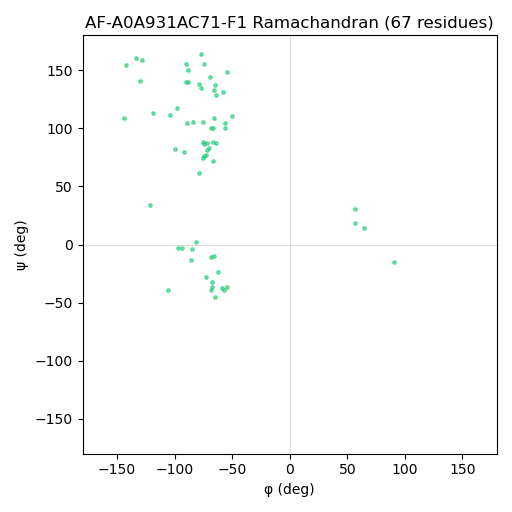,35,76,32,90,43,32,80,42,15,72,54,56,23,44,44,55,84,48,98,79,78,49,97,54,24,25,15,37,80,73,76,129

Mean predicted aligned error: 15.96 Å